Protein AF-A0A941R073-F1 (afdb_monomer_lite)

Sequence (87 aa):
SQLNRAAEAREDKRPRLGDLRESGAIEQDADIVMMLYRDDYYNPGTEIPGVAEVNIVKNRSGQTGKVELFFSKEFTQFSNYSKQEQQ

Radius of gyration: 14.49 Å; chains: 1; bounding box: 33×33×34 Å

pLDDT: mean 87.6, std 12.1, range [31.8, 96.44]

Structure (mmCIF, N/CA/C/O backbone):
data_AF-A0A941R073-F1
#
_entry.id   AF-A0A941R073-F1
#
loop_
_atom_site.group_PDB
_atom_site.id
_atom_site.type_symbol
_atom_site.label_atom_id
_atom_site.label_alt_id
_atom_site.label_comp_id
_atom_site.label_asym_id
_atom_site.label_entity_id
_atom_site.label_seq_id
_atom_site.pdbx_PDB_ins_code
_atom_site.Cartn_x
_atom_site.Cartn_y
_atom_site.Cartn_z
_atom_site.occupancy
_atom_site.B_iso_or_equiv
_atom_site.auth_seq_id
_atom_site.auth_comp_id
_atom_site.auth_asym_id
_atom_site.auth_atom_id
_atom_site.pdbx_PDB_model_num
ATOM 1 N N . SER A 1 1 ? 4.944 7.002 -5.839 1.00 69.69 1 SER A N 1
ATOM 2 C CA . SER A 1 1 ? 4.001 7.433 -6.888 1.00 69.69 1 SER A CA 1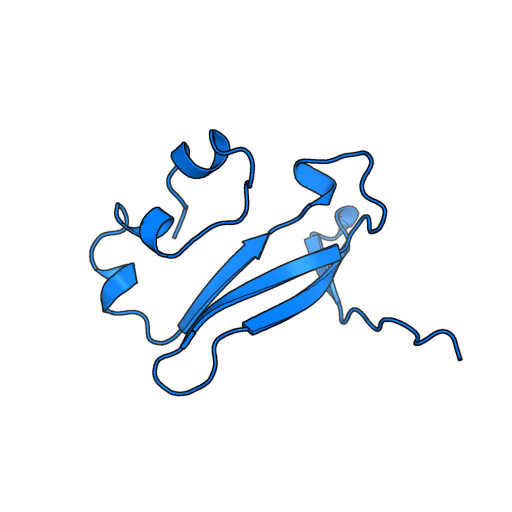
ATOM 3 C C . SER A 1 1 ? 2.585 7.346 -6.349 1.00 69.69 1 SER A C 1
ATOM 5 O O . SER A 1 1 ? 2.355 6.490 -5.501 1.00 69.69 1 SER A O 1
ATOM 7 N N . GLN A 1 2 ? 1.669 8.215 -6.785 1.00 76.62 2 GLN A N 1
ATOM 8 C CA . GLN A 1 2 ? 0.232 8.059 -6.514 1.00 76.62 2 GLN A CA 1
ATOM 9 C C . GLN A 1 2 ? -0.403 7.219 -7.632 1.00 76.62 2 GLN A C 1
ATOM 11 O O . GLN A 1 2 ? 0.123 7.176 -8.742 1.00 76.62 2 GLN A O 1
ATOM 16 N N . LEU A 1 3 ? -1.499 6.528 -7.327 1.00 80.25 3 LEU A N 1
ATOM 17 C CA . LEU A 1 3 ? -2.231 5.703 -8.290 1.00 80.25 3 LEU A CA 1
ATOM 18 C C . LEU A 1 3 ? -3.262 6.544 -9.041 1.00 80.25 3 LEU A C 1
ATOM 20 O O . LEU A 1 3 ? -3.763 7.537 -8.509 1.00 80.25 3 LEU A O 1
ATOM 24 N N . ASN A 1 4 ? -3.633 6.110 -10.244 1.00 81.31 4 ASN A N 1
ATOM 25 C CA . ASN A 1 4 ? -4.802 6.668 -10.914 1.00 81.31 4 ASN A CA 1
ATOM 26 C C . ASN A 1 4 ? -6.073 6.396 -10.077 1.00 81.31 4 ASN A C 1
ATOM 28 O O . ASN A 1 4 ? -6.319 5.267 -9.641 1.00 81.31 4 ASN A O 1
ATOM 32 N N . ARG A 1 5 ? -6.915 7.424 -9.903 1.00 80.25 5 ARG A N 1
ATOM 33 C CA . ARG A 1 5 ? -8.222 7.336 -9.225 1.00 80.25 5 ARG A CA 1
ATOM 34 C C . ARG A 1 5 ? -9.186 6.348 -9.883 1.00 80.25 5 ARG A C 1
ATOM 36 O O . ARG A 1 5 ? -10.126 5.911 -9.235 1.00 80.25 5 ARG A O 1
ATOM 43 N N . ALA A 1 6 ? -8.950 5.937 -11.129 1.00 82.62 6 ALA A N 1
ATOM 44 C CA . ALA A 1 6 ? -9.705 4.872 -11.788 1.00 82.62 6 ALA A CA 1
ATOM 45 C C . ALA A 1 6 ? -9.732 3.560 -10.975 1.00 82.62 6 ALA A C 1
ATOM 47 O O . ALA A 1 6 ? -10.706 2.809 -11.057 1.00 82.62 6 ALA A O 1
ATOM 48 N N . ALA A 1 7 ? -8.715 3.305 -10.141 1.00 80.38 7 ALA A N 1
ATOM 49 C CA . ALA A 1 7 ? -8.715 2.181 -9.205 1.00 80.38 7 ALA A CA 1
ATOM 50 C C . ALA A 1 7 ? -9.898 2.235 -8.214 1.00 80.38 7 ALA A C 1
ATOM 52 O O . ALA A 1 7 ? -10.439 1.191 -7.847 1.00 80.38 7 ALA A O 1
ATOM 53 N N . GLU A 1 8 ? -10.362 3.436 -7.850 1.00 82.06 8 GLU A N 1
ATOM 54 C CA . GLU A 1 8 ? -11.502 3.657 -6.953 1.00 82.06 8 GLU A CA 1
ATOM 55 C C . GLU A 1 8 ? -12.855 3.359 -7.610 1.00 82.06 8 GLU A C 1
ATOM 57 O O . GLU A 1 8 ? -13.850 3.276 -6.901 1.00 82.06 8 GLU A O 1
ATOM 62 N N . ALA A 1 9 ? -12.939 3.169 -8.929 1.00 85.88 9 ALA A N 1
ATOM 63 C CA . ALA A 1 9 ? -14.197 2.832 -9.605 1.00 85.88 9 ALA A CA 1
ATOM 64 C C . ALA A 1 9 ? -14.461 1.315 -9.672 1.00 85.88 9 ALA A C 1
ATOM 66 O O . ALA A 1 9 ? -15.599 0.895 -9.863 1.00 85.88 9 ALA A O 1
ATOM 67 N N . ARG A 1 10 ? -13.429 0.478 -9.493 1.00 90.06 10 ARG A N 1
ATOM 68 C CA . ARG A 1 10 ? -13.538 -0.991 -9.584 1.00 90.06 10 ARG A CA 1
ATOM 69 C C . ARG A 1 10 ? -14.250 -1.589 -8.372 1.00 90.06 10 ARG A C 1
ATOM 71 O O . ARG A 1 10 ? -14.181 -1.012 -7.297 1.00 90.06 10 ARG A O 1
ATOM 78 N N . GLU A 1 11 ? -14.878 -2.754 -8.504 1.00 87.00 11 GLU A N 1
ATOM 79 C CA . GLU A 1 11 ? -15.401 -3.488 -7.336 1.00 87.00 11 GLU A CA 1
ATOM 80 C C . GLU A 1 11 ? -14.260 -3.901 -6.397 1.00 87.00 11 GLU A C 1
ATOM 82 O O . GLU A 1 11 ? -14.263 -3.566 -5.215 1.00 87.00 11 GLU A O 1
ATOM 87 N N . ASP A 1 12 ? -13.224 -4.531 -6.957 1.00 88.88 12 ASP A N 1
ATOM 88 C CA . ASP A 1 12 ? -11.972 -4.796 -6.255 1.00 88.88 12 ASP A CA 1
ATOM 89 C C . ASP A 1 12 ? -11.056 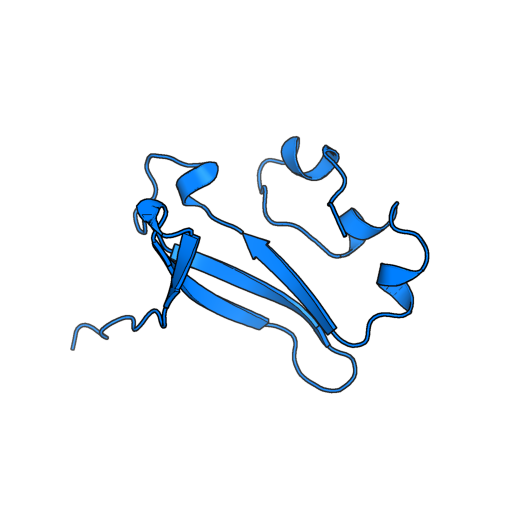-3.565 -6.304 1.00 88.88 12 ASP A C 1
ATOM 91 O O . ASP A 1 12 ? -10.453 -3.229 -7.333 1.00 88.88 12 ASP A O 1
ATOM 95 N N . LYS A 1 13 ? -10.959 -2.895 -5.154 1.00 91.44 13 LYS A N 1
ATOM 96 C CA . LYS A 1 13 ? -10.170 -1.672 -4.951 1.00 91.44 13 LYS A CA 1
ATOM 97 C C . LYS A 1 13 ? -8.670 -1.943 -4.785 1.00 91.44 13 LYS A C 1
ATOM 99 O O . LYS A 1 13 ? -7.910 -0.997 -4.578 1.00 91.44 13 LYS A O 1
ATOM 104 N N . ARG A 1 14 ? -8.212 -3.200 -4.864 1.00 93.19 14 ARG A N 1
ATOM 105 C CA . ARG A 1 14 ? -6.778 -3.516 -4.785 1.00 93.19 14 ARG A CA 1
ATOM 106 C C . ARG A 1 14 ? -6.015 -2.874 -5.945 1.00 93.19 14 ARG A C 1
ATOM 108 O O . ARG A 1 14 ? -6.404 -3.070 -7.103 1.00 93.19 14 ARG A O 1
ATOM 115 N N . PRO A 1 15 ? -4.931 -2.127 -5.670 1.00 92.00 15 PRO A N 1
ATOM 116 C CA . PRO A 1 15 ? -4.082 -1.588 -6.718 1.00 92.00 15 PRO A CA 1
ATOM 117 C C . PRO A 1 15 ? -3.394 -2.679 -7.536 1.00 92.00 15 PRO A C 1
ATOM 119 O O . PRO A 1 15 ? -3.017 -3.731 -7.018 1.00 92.00 15 PRO A O 1
ATOM 122 N N . ARG A 1 16 ? -3.177 -2.400 -8.815 1.00 89.94 16 ARG A N 1
ATOM 123 C CA . ARG A 1 16 ? -2.524 -3.280 -9.788 1.00 89.94 16 ARG A CA 1
ATOM 124 C C . ARG A 1 16 ? -1.437 -2.499 -10.512 1.00 89.94 16 ARG A C 1
ATOM 126 O O . ARG A 1 16 ? -1.458 -1.272 -10.532 1.00 89.94 16 ARG A O 1
ATOM 133 N N . LEU A 1 17 ? -0.501 -3.200 -11.150 1.00 87.38 17 LEU A N 1
ATOM 134 C CA . LEU A 1 17 ? 0.622 -2.557 -11.840 1.00 87.38 17 LEU A CA 1
ATOM 135 C C . LEU A 1 17 ? 0.158 -1.519 -12.882 1.00 87.38 17 LEU A C 1
ATOM 137 O O . LEU A 1 17 ? 0.697 -0.419 -12.924 1.00 87.38 17 LEU A O 1
ATOM 141 N N . GLY A 1 18 ? -0.912 -1.820 -13.627 1.00 85.69 18 GLY A N 1
ATOM 142 C CA . GLY A 1 18 ? -1.489 -0.904 -14.617 1.00 85.69 18 GLY A CA 1
ATOM 143 C C . GLY A 1 18 ? -2.052 0.404 -14.044 1.00 85.69 18 GLY A C 1
ATOM 144 O O . GLY A 1 18 ? -2.233 1.358 -14.795 1.00 85.69 18 GLY A O 1
ATOM 145 N N . ASP A 1 19 ? -2.272 0.503 -12.729 1.00 87.44 19 ASP A N 1
ATOM 146 C CA . ASP A 1 19 ? -2.680 1.760 -12.087 1.00 87.44 19 ASP A CA 1
ATOM 147 C C . ASP A 1 19 ? -1.516 2.773 -12.008 1.00 87.44 19 ASP A C 1
ATOM 149 O O . ASP A 1 19 ? -1.738 3.951 -11.722 1.00 87.44 19 ASP A O 1
ATOM 153 N N . LEU A 1 20 ? -0.281 2.332 -12.299 1.00 84.44 20 LEU A N 1
ATOM 154 C CA . LEU A 1 20 ? 0.911 3.174 -12.468 1.00 84.44 20 LEU A CA 1
ATOM 155 C C . LEU A 1 20 ? 1.161 3.579 -13.921 1.00 84.44 20 LEU A C 1
ATOM 157 O O . LEU A 1 20 ? 2.146 4.265 -14.185 1.00 84.44 20 LEU A O 1
ATOM 161 N N . ARG A 1 21 ? 0.294 3.203 -14.865 1.00 75.62 21 ARG A N 1
ATOM 162 C CA . ARG A 1 21 ? 0.508 3.466 -16.296 1.00 75.62 21 ARG A CA 1
ATOM 163 C C . ARG A 1 21 ? 0.655 4.958 -16.619 1.00 75.62 21 ARG A C 1
ATOM 165 O O . ARG A 1 21 ? 1.392 5.328 -17.525 1.00 75.62 21 ARG A O 1
ATOM 172 N N . GLU A 1 22 ? -0.007 5.823 -15.852 1.00 74.38 22 GLU A N 1
ATOM 173 C CA . GLU A 1 22 ? 0.119 7.287 -15.964 1.00 74.38 22 GLU A CA 1
ATOM 174 C C . GLU A 1 22 ? 1.360 7.848 -15.257 1.00 74.38 22 GLU A C 1
ATOM 176 O O . GLU A 1 22 ? 1.740 8.993 -15.478 1.00 74.38 22 GLU A O 1
ATOM 181 N N . SER A 1 23 ? 2.039 7.038 -14.440 1.00 72.69 23 SER A N 1
ATOM 182 C CA . SER A 1 23 ? 3.301 7.402 -13.786 1.00 72.69 23 SER A CA 1
ATOM 183 C C . SER A 1 23 ? 4.518 7.291 -14.721 1.00 72.69 23 SER A C 1
ATOM 185 O O . SER A 1 23 ? 5.655 7.404 -14.261 1.00 72.69 23 SER A O 1
ATOM 187 N N . GLY A 1 24 ? 4.305 7.062 -16.022 1.00 74.00 24 GLY A N 1
ATOM 188 C CA . GLY A 1 24 ? 5.363 7.011 -17.028 1.00 74.00 24 GLY A CA 1
ATOM 189 C C . GLY A 1 24 ? 6.297 5.816 -16.837 1.00 74.00 24 GLY A C 1
ATOM 190 O O . GLY A 1 24 ? 5.862 4.668 -16.811 1.00 74.00 24 GLY A O 1
ATOM 191 N N . ALA A 1 25 ? 7.597 6.084 -16.710 1.00 77.19 25 ALA A N 1
ATOM 192 C CA . ALA A 1 25 ? 8.634 5.053 -16.728 1.00 77.19 25 ALA A CA 1
ATOM 193 C C . ALA A 1 25 ? 8.701 4.194 -15.450 1.00 77.19 25 ALA A C 1
ATOM 195 O O . ALA A 1 25 ? 9.327 3.142 -15.464 1.00 77.19 25 ALA A O 1
ATOM 196 N N . ILE A 1 26 ? 8.019 4.571 -14.358 1.00 76.38 26 ILE A N 1
ATOM 197 C CA . ILE A 1 26 ? 8.093 3.852 -13.068 1.00 76.38 26 ILE A CA 1
ATOM 198 C C . ILE A 1 26 ? 7.676 2.383 -13.204 1.00 76.38 26 ILE A C 1
ATOM 200 O O . ILE A 1 26 ? 8.327 1.504 -12.638 1.00 76.38 26 ILE A O 1
ATOM 204 N N . GLU A 1 27 ? 6.618 2.103 -13.973 1.00 80.12 27 GLU A N 1
ATOM 205 C CA . GLU A 1 27 ? 6.176 0.728 -14.223 1.00 80.12 27 GLU A CA 1
ATOM 206 C C . GLU A 1 27 ? 7.287 -0.105 -14.870 1.00 80.12 27 GLU A C 1
ATOM 208 O O . GLU A 1 27 ? 7.470 -1.274 -14.522 1.00 80.12 27 GLU A O 1
ATOM 213 N N . GLN A 1 28 ? 8.059 0.491 -15.777 1.00 81.38 28 GLN A N 1
ATOM 214 C CA . GLN A 1 28 ? 9.096 -0.208 -16.525 1.00 81.38 28 GLN A CA 1
ATOM 215 C C . GLN A 1 28 ? 10.409 -0.276 -15.748 1.00 81.38 28 GLN A C 1
ATOM 217 O O . GLN A 1 28 ? 10.974 -1.368 -15.647 1.00 81.38 28 GLN A O 1
ATOM 222 N N . ASP A 1 29 ? 10.822 0.818 -15.115 1.00 88.44 29 ASP A N 1
ATOM 223 C CA . ASP A 1 29 ? 12.160 1.015 -14.555 1.00 88.44 29 ASP A CA 1
ATOM 224 C C . ASP A 1 29 ? 12.324 0.462 -13.142 1.00 88.44 29 ASP A C 1
ATOM 226 O O . ASP A 1 29 ? 13.412 0.006 -12.798 1.00 88.44 29 ASP A O 1
ATOM 230 N N . ALA A 1 30 ? 11.259 0.446 -12.332 1.00 91.19 30 ALA A N 1
ATOM 231 C CA . ALA A 1 30 ? 11.355 -0.004 -10.946 1.00 91.19 30 ALA A CA 1
ATOM 232 C C . ALA A 1 30 ? 11.717 -1.494 -10.855 1.00 91.19 30 ALA A C 1
ATOM 234 O O . ALA A 1 30 ? 11.094 -2.329 -11.516 1.00 91.19 30 ALA A O 1
ATOM 235 N N . ASP A 1 31 ? 12.670 -1.847 -9.995 1.00 93.88 31 ASP A N 1
ATOM 236 C CA . ASP A 1 31 ? 13.018 -3.25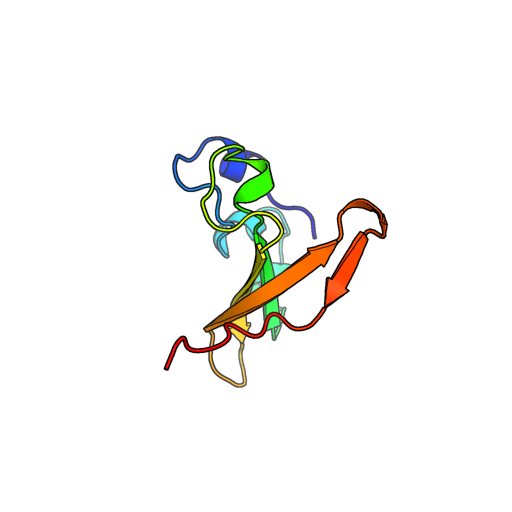0 -9.748 1.00 93.88 31 ASP A CA 1
ATOM 237 C C . ASP A 1 31 ? 11.977 -3.946 -8.870 1.00 93.88 31 ASP A C 1
ATOM 239 O O . ASP A 1 31 ? 11.621 -5.100 -9.119 1.00 93.88 31 ASP A O 1
ATOM 243 N N . ILE A 1 32 ? 11.454 -3.222 -7.877 1.00 94.19 32 ILE A N 1
ATOM 244 C CA . ILE A 1 32 ? 10.412 -3.683 -6.963 1.00 94.19 32 ILE A CA 1
ATOM 245 C C . ILE A 1 32 ? 9.282 -2.657 -6.937 1.00 94.19 32 ILE A C 1
ATOM 247 O O . ILE A 1 32 ? 9.519 -1.459 -6.786 1.00 94.19 32 ILE A O 1
ATOM 251 N N . VAL A 1 33 ? 8.045 -3.135 -7.047 1.00 94.06 33 VAL A N 1
ATOM 252 C CA . VAL A 1 33 ? 6.840 -2.320 -6.859 1.00 94.06 33 VAL A CA 1
ATOM 253 C C . VAL A 1 33 ? 5.989 -2.975 -5.785 1.00 94.06 33 VAL A C 1
ATOM 255 O O . VAL A 1 33 ? 5.581 -4.130 -5.922 1.00 94.06 33 VAL A O 1
ATOM 258 N N . MET A 1 34 ? 5.719 -2.216 -4.726 1.00 95.25 34 MET A N 1
ATOM 259 C CA . MET A 1 34 ? 4.840 -2.611 -3.632 1.00 95.25 34 MET A CA 1
ATOM 260 C C . MET A 1 34 ? 3.607 -1.719 -3.610 1.00 95.25 34 MET A C 1
ATOM 262 O O . MET A 1 34 ? 3.712 -0.498 -3.715 1.00 95.25 34 MET A O 1
ATOM 266 N N . MET A 1 35 ? 2.450 -2.345 -3.446 1.00 95.19 35 MET A N 1
ATOM 267 C CA . MET A 1 35 ? 1.159 -1.686 -3.349 1.00 95.19 35 MET A CA 1
ATOM 268 C C . MET A 1 35 ? 0.574 -1.914 -1.966 1.00 95.19 35 MET A C 1
ATOM 270 O O . MET A 1 35 ? 0.525 -3.049 -1.495 1.00 95.19 35 MET A O 1
ATOM 274 N N . LEU A 1 36 ? 0.109 -0.841 -1.334 1.00 95.12 36 LEU A N 1
ATOM 275 C CA . LEU A 1 36 ? -0.583 -0.918 -0.056 1.00 95.12 36 LEU A CA 1
ATOM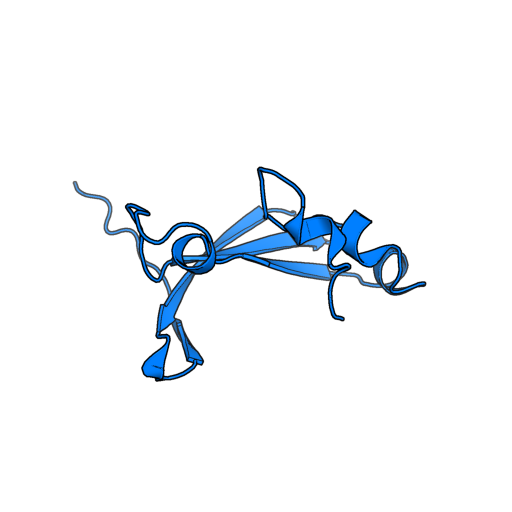 276 C C . LEU A 1 36 ? -2.086 -0.987 -0.292 1.00 95.12 36 LEU A C 1
ATOM 278 O O . LEU A 1 36 ? -2.639 -0.193 -1.056 1.00 95.12 36 LEU A O 1
ATOM 282 N N . TYR A 1 37 ? -2.743 -1.916 0.390 1.00 95.44 37 TYR A N 1
ATOM 283 C CA . TYR A 1 37 ? -4.192 -2.020 0.409 1.00 95.44 37 TYR A CA 1
ATOM 284 C C . TYR A 1 37 ? -4.688 -2.215 1.839 1.00 95.44 37 TYR A C 1
ATOM 286 O O . TYR A 1 37 ? -4.111 -2.971 2.615 1.00 95.44 37 TYR A O 1
ATOM 294 N N . ARG A 1 38 ? -5.763 -1.514 2.191 1.00 94.44 38 ARG A N 1
ATOM 295 C CA . ARG A 1 38 ? -6.421 -1.616 3.492 1.00 94.44 38 ARG A CA 1
ATOM 296 C C . ARG A 1 38 ? -7.898 -1.875 3.267 1.00 94.44 38 ARG A C 1
ATOM 298 O O . ARG A 1 38 ? -8.613 -0.975 2.833 1.00 94.44 38 ARG A O 1
ATOM 305 N N . ASP A 1 39 ? -8.332 -3.098 3.552 1.00 93.12 39 ASP A N 1
ATOM 306 C CA . ASP A 1 39 ? -9.732 -3.491 3.375 1.00 93.12 39 ASP A CA 1
ATOM 307 C C . ASP A 1 39 ? -10.640 -2.658 4.284 1.00 93.12 39 ASP A C 1
ATOM 309 O O . ASP A 1 39 ? -11.628 -2.095 3.833 1.00 93.12 39 ASP A O 1
ATOM 313 N N . ASP A 1 40 ? -10.208 -2.431 5.525 1.00 93.19 40 ASP A N 1
ATOM 314 C CA . ASP A 1 40 ? -10.932 -1.660 6.539 1.00 93.19 40 ASP A CA 1
ATOM 315 C C . ASP A 1 40 ? -11.148 -0.169 6.206 1.00 93.19 40 ASP A C 1
ATOM 317 O O . ASP A 1 40 ? -11.855 0.535 6.929 1.00 93.19 40 ASP A O 1
ATOM 321 N N . TYR A 1 41 ? -10.513 0.336 5.145 1.00 91.50 41 TYR A N 1
ATOM 322 C CA . TYR A 1 41 ? -10.753 1.675 4.610 1.00 91.50 41 TYR A CA 1
ATOM 323 C C . TYR A 1 41 ? -11.940 1.698 3.636 1.00 91.50 41 TYR A C 1
ATOM 325 O O . TYR A 1 41 ? -12.686 2.673 3.607 1.00 91.50 41 TYR A O 1
ATOM 333 N N . TYR A 1 42 ? -12.132 0.626 2.864 1.00 90.81 42 TYR A N 1
ATOM 334 C CA . TYR A 1 42 ? -13.198 0.509 1.862 1.00 90.81 42 TYR A CA 1
ATOM 335 C C . TYR A 1 42 ? -14.408 -0.290 2.365 1.00 90.81 42 TYR A C 1
ATOM 337 O O . TYR A 1 42 ? -15.522 -0.079 1.892 1.00 90.81 42 TYR A O 1
ATOM 345 N N . ASN A 1 43 ? -14.190 -1.185 3.327 1.00 92.25 43 ASN A N 1
ATOM 346 C CA . ASN A 1 43 ? -15.174 -2.080 3.916 1.00 92.25 43 ASN A CA 1
ATOM 347 C C . ASN A 1 43 ? -15.155 -1.951 5.453 1.00 92.25 43 ASN A C 1
ATOM 349 O O . ASN A 1 43 ? -14.411 -2.665 6.130 1.00 92.25 43 ASN A O 1
ATOM 353 N N . PRO A 1 44 ? -15.985 -1.065 6.036 1.00 89.19 44 PRO A N 1
ATOM 354 C CA . PRO A 1 44 ? -16.071 -0.902 7.488 1.00 89.19 44 PRO A CA 1
ATOM 355 C C . PRO A 1 44 ? -16.522 -2.161 8.250 1.00 89.19 44 PRO A C 1
ATOM 357 O O . PRO A 1 44 ? -16.308 -2.233 9.456 1.00 89.19 44 PRO A O 1
ATOM 360 N N . GLY A 1 45 ? -17.147 -3.133 7.571 1.00 91.69 45 GLY A N 1
ATOM 361 C CA . GLY A 1 45 ? -17.624 -4.394 8.150 1.00 91.69 45 GLY A CA 1
ATOM 362 C C . GLY A 1 45 ? -16.661 -5.572 7.986 1.00 91.69 45 GLY A C 1
ATOM 363 O O . GLY A 1 45 ? -17.083 -6.714 8.134 1.00 91.69 45 GLY A O 1
ATOM 364 N N . THR A 1 46 ? -15.400 -5.319 7.625 1.00 92.44 46 THR A N 1
ATOM 365 C CA . THR A 1 46 ? -14.394 -6.373 7.445 1.00 92.44 46 THR A CA 1
ATOM 366 C C . THR A 1 46 ? -14.150 -7.175 8.726 1.00 92.44 46 THR A C 1
ATOM 368 O O . THR A 1 46 ? -14.141 -6.629 9.829 1.00 92.44 46 THR A O 1
ATOM 371 N N . GLU A 1 47 ?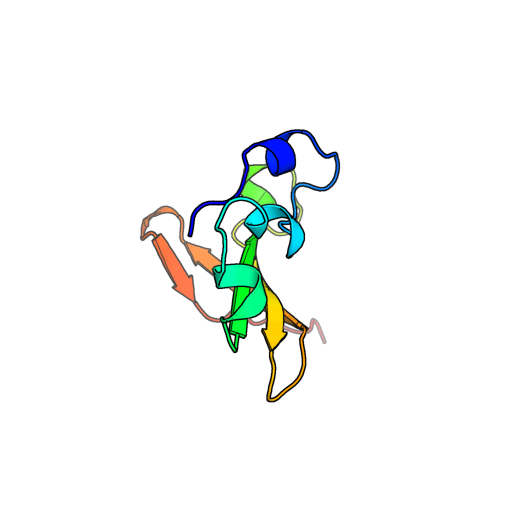 -13.902 -8.475 8.578 1.00 91.06 47 GLU A N 1
ATOM 372 C CA . GLU A 1 47 ? -13.617 -9.388 9.694 1.00 91.06 47 GLU A CA 1
ATOM 373 C C . GLU A 1 47 ? -12.205 -9.194 10.274 1.00 91.06 47 GLU A C 1
ATOM 375 O O . GLU A 1 47 ? -11.914 -9.653 11.378 1.00 91.06 47 GLU A O 1
ATOM 380 N N . ILE A 1 48 ? -11.325 -8.496 9.547 1.00 90.50 48 ILE A N 1
ATOM 381 C CA . ILE A 1 48 ? -9.913 -8.294 9.904 1.00 90.50 48 ILE A CA 1
ATOM 382 C C . ILE A 1 48 ? -9.528 -6.802 9.943 1.00 90.50 48 ILE A C 1
ATOM 384 O O . ILE A 1 48 ? -8.646 -6.354 9.202 1.00 90.50 48 ILE A O 1
ATOM 388 N N . PRO A 1 49 ? -10.173 -5.988 10.801 1.00 92.56 49 PRO A N 1
ATOM 389 C CA . PRO A 1 49 ? -9.892 -4.559 10.885 1.00 92.56 49 PRO A CA 1
ATOM 390 C C . PRO A 1 49 ? -8.439 -4.295 11.298 1.00 92.56 49 PRO A C 1
ATOM 392 O O . PRO A 1 49 ? -7.849 -5.024 12.095 1.00 92.56 49 PRO A O 1
ATOM 395 N N . GLY A 1 50 ? -7.851 -3.228 10.753 1.00 93.12 50 GLY A N 1
ATOM 396 C CA . GLY A 1 50 ? -6.452 -2.881 11.001 1.00 93.12 50 GLY A CA 1
ATOM 397 C C . GLY A 1 50 ? -5.433 -3.746 10.252 1.00 93.12 50 GLY A C 1
ATOM 398 O O . GLY A 1 50 ? -4.250 -3.427 10.309 1.00 93.12 50 GLY A O 1
ATOM 399 N N . VAL A 1 51 ? -5.834 -4.785 9.511 1.00 95.44 51 VAL A N 1
ATOM 400 C CA . VAL A 1 51 ? -4.904 -5.515 8.635 1.00 95.44 51 VAL A CA 1
ATOM 401 C C . VAL A 1 51 ? -4.691 -4.741 7.333 1.00 95.44 51 VAL A C 1
ATOM 403 O O . VAL A 1 51 ? -5.635 -4.351 6.642 1.00 95.44 51 VAL A O 1
ATOM 406 N N . ALA A 1 52 ? -3.425 -4.524 6.993 1.00 96.06 52 ALA A N 1
ATOM 407 C CA . ALA A 1 52 ? -2.986 -3.941 5.739 1.00 96.06 52 ALA A CA 1
ATOM 408 C C . ALA A 1 52 ? -2.227 -4.983 4.913 1.00 96.06 52 ALA A C 1
ATOM 410 O O . ALA A 1 52 ? -1.341 -5.679 5.409 1.00 96.06 52 ALA A O 1
ATOM 411 N N . GLU A 1 53 ? -2.553 -5.060 3.629 1.00 95.81 53 GLU A N 1
ATOM 412 C CA . GLU A 1 53 ? -1.849 -5.887 2.661 1.00 95.81 53 GLU A CA 1
ATOM 413 C C . GLU A 1 53 ? -0.736 -5.066 1.999 1.00 95.81 53 GLU A C 1
ATOM 415 O O . GLU A 1 53 ? -0.983 -4.000 1.425 1.00 95.81 53 GLU A O 1
ATOM 420 N N . VAL A 1 54 ? 0.487 -5.589 2.038 1.00 96.44 54 VAL A N 1
ATOM 421 C CA . VAL A 1 54 ? 1.617 -5.141 1.223 1.00 96.44 54 VAL A CA 1
ATOM 422 C C . VAL A 1 54 ? 1.781 -6.135 0.080 1.00 96.44 54 VAL A C 1
ATOM 424 O O . VAL A 1 54 ? 2.274 -7.249 0.257 1.00 96.44 54 VAL A O 1
ATOM 427 N N . ASN A 1 55 ? 1.336 -5.737 -1.106 1.00 96.19 55 ASN A N 1
ATOM 428 C CA . ASN A 1 55 ? 1.366 -6.565 -2.303 1.00 96.19 55 ASN A CA 1
ATOM 429 C C . ASN A 1 55 ? 2.604 -6.226 -3.137 1.00 96.19 55 ASN A C 1
ATOM 431 O O . ASN A 1 55 ? 2.694 -5.144 -3.718 1.00 96.19 55 ASN A O 1
ATOM 435 N N . ILE A 1 56 ? 3.554 -7.152 -3.215 1.00 96.25 56 ILE A N 1
ATOM 436 C CA . ILE A 1 56 ? 4.717 -7.064 -4.100 1.00 96.25 56 ILE A CA 1
ATOM 437 C C . ILE A 1 56 ? 4.242 -7.462 -5.498 1.00 96.25 56 ILE A C 1
ATOM 439 O O . ILE A 1 56 ? 4.159 -8.647 -5.813 1.00 96.25 56 ILE A O 1
ATOM 443 N N . VAL A 1 57 ? 3.899 -6.474 -6.325 1.00 94.62 57 VAL A N 1
ATOM 444 C CA . VAL A 1 57 ? 3.331 -6.684 -7.673 1.00 94.62 57 VAL A CA 1
ATOM 445 C C . VAL A 1 57 ? 4.395 -6.752 -8.768 1.00 94.62 57 VAL A C 1
ATOM 447 O O . VAL A 1 57 ? 4.115 -7.209 -9.873 1.00 94.62 57 VAL A O 1
ATOM 450 N N . LYS A 1 58 ? 5.623 -6.316 -8.469 1.00 93.88 58 LYS A N 1
ATOM 451 C CA . LYS A 1 58 ? 6.796 -6.477 -9.333 1.00 93.88 58 LYS A CA 1
ATOM 452 C C . LYS A 1 58 ? 8.018 -6.733 -8.467 1.00 93.88 58 LYS A C 1
ATOM 454 O O . LYS A 1 58 ? 8.208 -6.038 -7.471 1.00 93.88 58 LYS A O 1
ATOM 459 N N . ASN A 1 59 ? 8.832 -7.701 -8.865 1.00 95.94 59 ASN A N 1
ATOM 460 C CA . ASN A 1 59 ? 10.142 -7.969 -8.291 1.00 95.94 59 ASN A CA 1
ATOM 461 C C . ASN A 1 59 ? 11.031 -8.584 -9.382 1.00 95.94 59 ASN A C 1
ATOM 463 O O . ASN A 1 59 ? 10.805 -9.721 -9.784 1.00 95.94 59 ASN A O 1
ATOM 467 N N . ARG A 1 60 ? 12.004 -7.835 -9.912 1.00 94.62 60 ARG A N 1
ATOM 468 C CA . ARG A 1 60 ? 12.876 -8.322 -11.001 1.00 94.62 60 ARG A CA 1
ATOM 469 C C . ARG A 1 60 ? 13.841 -9.429 -10.565 1.00 94.62 60 ARG A C 1
ATOM 471 O O . ARG A 1 60 ? 14.253 -10.226 -11.401 1.00 94.62 60 ARG A O 1
ATOM 478 N N . SER A 1 61 ? 14.177 -9.481 -9.278 1.00 95.94 61 SER A N 1
ATOM 479 C CA . SER A 1 61 ? 15.206 -10.375 -8.728 1.00 95.94 61 SER A CA 1
ATOM 480 C C . SER A 1 61 ? 14.638 -11.396 -7.740 1.00 95.94 61 SER A C 1
ATOM 482 O O . SER A 1 61 ? 15.382 -11.981 -6.956 1.00 95.94 61 SER A O 1
ATOM 484 N N . GLY A 1 62 ? 13.321 -11.603 -7.730 1.00 95.62 62 GLY A N 1
ATOM 485 C CA . GLY A 1 62 ? 12.679 -12.477 -6.758 1.00 95.62 62 GLY A CA 1
ATOM 486 C C . GLY A 1 62 ? 11.193 -12.667 -7.014 1.00 95.62 62 GLY A C 1
ATOM 487 O O . GLY A 1 62 ? 10.675 -12.344 -8.078 1.00 95.62 62 GLY A O 1
ATOM 488 N N . GLN A 1 63 ? 10.499 -13.217 -6.022 1.00 96.25 63 GLN A N 1
ATOM 489 C CA . GLN A 1 63 ? 9.078 -13.519 -6.144 1.00 96.25 63 GLN A CA 1
ATOM 490 C C . GLN A 1 63 ? 8.213 -12.291 -5.848 1.00 96.25 63 GLN A C 1
ATOM 492 O O . GLN A 1 63 ? 8.558 -11.427 -5.035 1.00 96.25 63 GLN A O 1
ATOM 497 N N . THR A 1 64 ? 7.067 -12.243 -6.519 1.00 96.25 64 THR A N 1
ATOM 498 C CA . THR A 1 64 ? 5.911 -11.433 -6.133 1.00 96.25 64 THR A CA 1
ATOM 499 C C . THR A 1 64 ? 5.123 -12.147 -5.042 1.00 96.25 64 THR A C 1
ATOM 501 O O . THR A 1 64 ? 5.190 -13.369 -4.922 1.00 96.25 64 THR A O 1
ATOM 504 N N . GLY A 1 65 ? 4.330 -11.413 -4.271 1.00 95.25 65 GLY A N 1
ATOM 505 C CA . GLY A 1 65 ? 3.545 -12.017 -3.202 1.00 95.25 65 GLY A CA 1
ATOM 506 C C . GLY A 1 65 ? 2.819 -10.993 -2.351 1.00 95.25 65 GLY A C 1
ATOM 507 O O . GLY A 1 65 ? 2.868 -9.792 -2.618 1.00 95.25 65 GLY A O 1
ATOM 508 N N . LYS A 1 66 ? 2.151 -11.489 -1.314 1.00 95.12 66 LYS A N 1
ATOM 509 C CA . LYS A 1 66 ? 1.398 -10.679 -0.362 1.00 95.12 66 LYS A CA 1
ATOM 510 C C . LYS A 1 66 ? 1.970 -10.863 1.034 1.00 95.12 66 LYS A C 1
ATOM 512 O O . LYS A 1 66 ? 2.158 -11.993 1.477 1.00 95.12 66 LYS A O 1
ATOM 517 N N . VAL A 1 67 ? 2.206 -9.752 1.719 1.00 94.62 67 VAL A N 1
ATOM 518 C CA . VAL A 1 67 ? 2.571 -9.714 3.136 1.00 94.62 67 VAL A CA 1
ATOM 519 C C . VAL A 1 67 ? 1.465 -8.985 3.884 1.00 94.62 67 VAL A C 1
ATOM 521 O O . VAL A 1 67 ? 1.011 -7.931 3.449 1.00 94.62 67 VAL A O 1
ATOM 524 N N . GLU A 1 68 ? 1.012 -9.550 4.995 1.00 95.62 68 GLU A N 1
ATOM 525 C CA . GLU A 1 68 ? 0.002 -8.933 5.855 1.00 95.62 68 GLU A CA 1
ATOM 526 C C . GLU A 1 68 ? 0.704 -8.276 7.049 1.00 95.62 68 GLU A C 1
ATOM 528 O O . GLU A 1 68 ? 1.572 -8.879 7.682 1.00 95.62 68 GLU A O 1
ATOM 533 N N . LEU A 1 69 ? 0.352 -7.023 7.333 1.00 96.25 69 LEU A N 1
ATOM 534 C CA . LEU A 1 69 ? 0.862 -6.232 8.454 1.00 96.25 69 LEU A CA 1
ATOM 535 C C . LEU A 1 69 ? -0.308 -5.647 9.241 1.00 96.25 69 LEU A C 1
ATOM 537 O O . LEU A 1 69 ? -1.389 -5.435 8.694 1.00 96.25 69 LEU A O 1
ATOM 541 N N . PHE A 1 70 ? -0.087 -5.345 10.517 1.00 95.94 70 PHE A N 1
ATOM 542 C CA . PHE A 1 70 ? -1.063 -4.612 11.311 1.00 95.94 70 PHE A CA 1
ATOM 543 C C . PHE A 1 70 ? -0.785 -3.114 11.190 1.00 95.94 70 PHE A C 1
ATOM 545 O O . PHE A 1 70 ? 0.360 -2.686 11.324 1.00 95.94 70 PHE A O 1
ATOM 552 N N . PHE A 1 71 ? -1.817 -2.318 10.930 1.00 96.38 71 PHE A N 1
ATOM 553 C CA . PHE A 1 71 ? -1.746 -0.871 10.788 1.00 96.38 71 PHE A CA 1
ATOM 554 C C . PHE A 1 71 ? -2.511 -0.180 11.917 1.00 96.38 71 PHE A C 1
ATOM 556 O O . PHE A 1 71 ? -3.745 -0.160 11.943 1.00 96.38 71 PHE A O 1
ATOM 563 N N . SER A 1 72 ? -1.772 0.454 12.827 1.00 94.75 72 SER A N 1
ATOM 564 C CA . SER A 1 72 ? -2.358 1.298 13.865 1.00 94.75 72 SER A CA 1
ATOM 565 C C . SER A 1 72 ? -2.640 2.695 13.311 1.00 94.75 72 SER A C 1
ATOM 567 O O . SER A 1 72 ? -1.717 3.474 13.057 1.00 94.75 72 SER A O 1
ATOM 569 N N . LYS A 1 73 ? -3.928 3.016 13.118 1.00 92.44 73 LYS A N 1
ATOM 570 C CA . LYS A 1 73 ? -4.381 4.291 12.526 1.00 92.44 73 LYS A CA 1
ATOM 571 C C . LYS A 1 73 ? -3.978 5.501 13.365 1.00 92.44 73 LYS A C 1
ATOM 573 O O . LYS A 1 73 ? -3.622 6.528 12.802 1.00 92.44 73 LYS A O 1
ATOM 578 N N . GLU A 1 74 ? -4.009 5.358 14.687 1.00 94.38 74 GLU A N 1
ATOM 579 C CA . GLU A 1 74 ? -3.714 6.428 15.650 1.00 94.38 74 GLU A CA 1
ATOM 580 C C . GLU A 1 74 ? -2.265 6.913 15.551 1.00 94.38 74 GLU A C 1
ATOM 582 O O . GLU A 1 74 ? -1.991 8.098 15.722 1.00 94.38 74 GLU A O 1
ATOM 587 N N . PHE A 1 75 ? -1.345 6.006 15.210 1.00 95.81 75 PHE A N 1
ATOM 588 C CA . PHE A 1 75 ? 0.088 6.295 15.129 1.00 95.81 75 PHE A CA 1
ATOM 589 C C . PHE A 1 75 ? 0.634 6.256 13.698 1.00 95.81 75 PHE A C 1
ATOM 591 O O . PHE A 1 75 ? 1.816 6.507 13.486 1.00 95.81 75 PHE A O 1
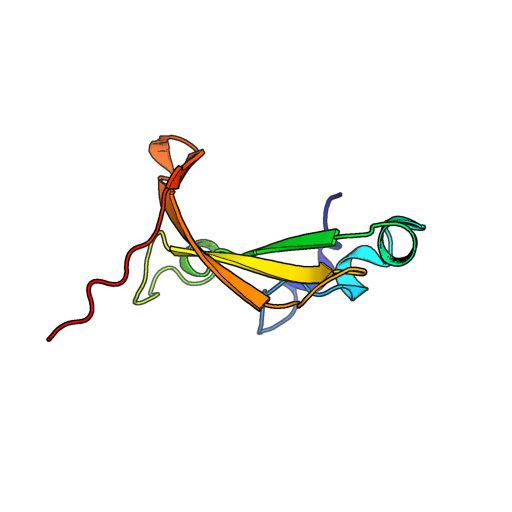ATOM 598 N N . THR A 1 76 ? -0.210 5.946 12.706 1.00 94.38 76 THR A N 1
ATOM 599 C CA . THR A 1 76 ? 0.196 5.729 11.304 1.00 94.38 76 THR A CA 1
ATOM 600 C C . THR A 1 76 ? 1.360 4.730 11.198 1.00 94.38 76 THR A C 1
ATOM 602 O O . THR A 1 76 ? 2.302 4.914 10.428 1.00 94.38 76 THR A O 1
ATOM 605 N N . GLN A 1 77 ? 1.316 3.669 12.008 1.00 95.38 77 GLN A N 1
ATOM 606 C CA . GLN A 1 77 ? 2.432 2.741 12.190 1.00 95.38 77 GLN A CA 1
ATOM 607 C C . GLN A 1 77 ? 2.064 1.328 11.741 1.00 95.38 77 GLN A C 1
ATOM 609 O O . GLN A 1 77 ? 0.973 0.841 12.038 1.00 95.38 77 GLN A O 1
ATOM 614 N N . PHE A 1 78 ? 3.010 0.663 11.076 1.00 95.75 78 PHE A N 1
ATOM 615 C CA . PHE A 1 78 ? 2.923 -0.753 10.739 1.00 95.75 78 PHE A CA 1
ATOM 616 C C . PHE A 1 78 ? 3.701 -1.604 11.746 1.00 95.75 78 PHE A C 1
ATOM 618 O O . PHE A 1 78 ? 4.825 -1.260 12.118 1.00 95.75 78 PHE A O 1
ATOM 625 N N . SER A 1 79 ? 3.121 -2.730 12.150 1.00 95.38 79 SER A N 1
ATOM 626 C CA . SER A 1 79 ? 3.772 -3.764 12.954 1.00 95.38 79 SER A CA 1
ATOM 627 C C . SER A 1 79 ? 3.536 -5.150 12.351 1.00 95.38 79 SER A C 1
ATOM 629 O O . SER A 1 79 ? 2.665 -5.345 11.499 1.00 95.38 79 SER A O 1
ATOM 631 N N . ASN A 1 80 ? 4.346 -6.123 12.773 1.00 93.56 80 ASN A N 1
ATOM 632 C CA . ASN A 1 80 ? 4.205 -7.501 12.315 1.00 93.56 80 ASN A CA 1
ATOM 633 C C . ASN A 1 80 ? 2.822 -8.035 12.690 1.00 93.56 80 ASN A C 1
ATOM 635 O O . ASN A 1 80 ? 2.434 -8.011 13.858 1.00 93.56 80 ASN A O 1
ATOM 639 N N . TYR A 1 81 ? 2.104 -8.551 11.697 1.00 89.12 81 TYR A N 1
ATOM 640 C CA . TYR A 1 81 ? 0.862 -9.266 11.925 1.00 89.12 81 TYR A CA 1
ATOM 641 C C . TYR A 1 81 ? 1.177 -10.751 12.084 1.00 89.12 81 TYR A C 1
ATOM 643 O O . TYR A 1 81 ? 1.437 -11.454 11.110 1.00 89.12 81 TYR A O 1
ATOM 651 N N . SER A 1 82 ? 1.190 -11.238 13.321 1.00 81.44 82 SER A N 1
ATOM 652 C CA . SER A 1 82 ? 1.200 -12.676 13.574 1.00 81.44 82 SER A CA 1
ATOM 653 C C . SER A 1 82 ? -0.243 -13.158 13.640 1.00 81.44 82 SER A C 1
ATOM 655 O O . SER A 1 82 ? -0.930 -12.901 14.632 1.00 81.44 82 SER A O 1
ATOM 657 N N . LYS A 1 83 ? -0.699 -13.891 12.619 1.00 67.12 83 LYS A N 1
ATOM 658 C CA . LYS A 1 83 ? -1.830 -14.805 12.802 1.00 67.12 83 LYS A CA 1
ATOM 659 C C . LYS A 1 83 ? -1.370 -15.807 13.853 1.00 67.12 83 LYS A C 1
ATOM 661 O O . LYS A 1 83 ? -0.515 -16.635 13.561 1.00 67.12 83 LYS A O 1
ATOM 666 N N . GLN A 1 84 ? -1.842 -15.683 15.092 1.00 56.28 84 GLN A N 1
ATOM 667 C CA . GLN A 1 84 ? -1.746 -16.813 16.005 1.00 56.28 84 GLN A CA 1
ATOM 668 C C . GLN A 1 84 ? -2.527 -17.934 15.323 1.00 56.28 84 GLN A C 1
ATOM 670 O O . GLN A 1 84 ? -3.744 -17.826 15.175 1.00 56.28 84 GLN A O 1
ATOM 675 N N . GLU A 1 85 ? -1.819 -18.940 14.805 1.00 49.12 85 GLU A N 1
ATOM 676 C CA . GLU A 1 85 ? -2.447 -20.194 14.414 1.00 49.12 85 GLU A CA 1
ATOM 677 C C . GLU A 1 85 ? -3.198 -20.673 15.653 1.00 49.12 85 GLU A C 1
ATOM 679 O O . GLU A 1 85 ? -2.589 -20.964 16.683 1.00 49.12 85 GLU A O 1
ATOM 684 N N . GLN A 1 86 ? -4.528 -20.644 15.589 1.00 38.81 86 GLN A N 1
ATOM 685 C CA . GLN A 1 86 ? -5.352 -21.347 16.557 1.00 38.81 86 GLN A CA 1
ATOM 686 C C . GLN A 1 86 ? -5.014 -22.831 16.377 1.00 38.81 86 GLN A C 1
ATOM 688 O O . GLN A 1 86 ? -5.462 -23.447 15.411 1.00 38.81 86 GLN A O 1
ATOM 693 N N . GLN A 1 87 ? -4.127 -23.341 17.235 1.00 31.80 87 GLN A N 1
ATOM 694 C CA . GLN A 1 87 ? -3.950 -24.774 17.469 1.00 31.80 87 GLN A CA 1
ATOM 695 C C . GLN A 1 87 ? -5.144 -25.316 18.247 1.00 31.80 87 GLN A C 1
ATOM 697 O O . GLN A 1 87 ? -5.625 -24.596 19.154 1.00 31.80 87 GLN A O 1
#

Secondary structure (DSSP, 8-state):
-PPPGGGGGSSS----GGGGGGGTTHHHH-SEEEEEEEHHHH-TT-SSTTEEEEEEEEETTS--EEEEEEEETTTTEEEE-------

Foldseek 3Di:
DDFPCVCVVDPPSFDALCSCVVVPCCSPPPQWDWGKDACCVVPVPDPDHQKIWTWGRHHNPDDTDIAIWGADPVVRDTDHDDPPPPD